Protein AF-A0A365T6Z2-F1 (afdb_monomer_lite)

Radius of gyration: 19.32 Å; chains: 1; bounding box: 61×33×52 Å

Sequence (171 aa):
MDRDASDTVPTTQAALLDQARTHAANIAAEHFPKFPVESIDWEVSEQAQRQAGVTEYNPDTESVTIRLTWDAYQEFGWQQYSKTVRHELVHAWQYWQFDEADHGETFARWTDPLGIDQHCERFTSPKWWLVCVDCGQRIGRYRRSKTVRNPENDQCSDCGGNLRVEASPGQ

Structure (mmCIF, N/CA/C/O backbone):
data_AF-A0A365T6Z2-F1
#
_entry.id   AF-A0A365T6Z2-F1
#
loop_
_atom_site.group_PDB
_atom_site.id
_atom_site.type_symbol
_atom_site.label_atom_id
_atom_site.label_alt_id
_atom_site.label_comp_id
_atom_site.label_asym_id
_atom_site.label_entity_id
_atom_site.label_seq_id
_atom_site.p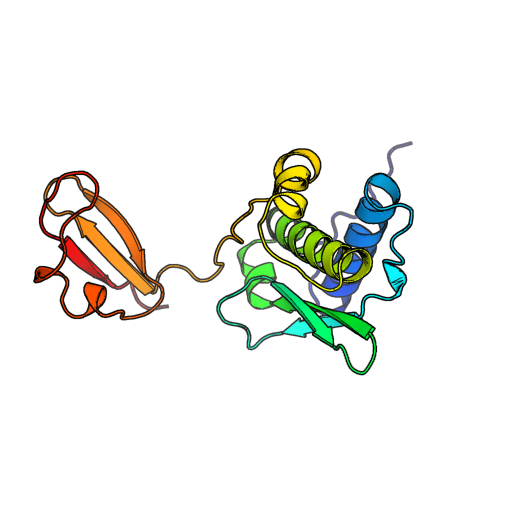dbx_PDB_ins_code
_atom_site.Cartn_x
_atom_site.Cartn_y
_atom_site.Cartn_z
_atom_site.occupancy
_atom_site.B_iso_or_equiv
_atom_site.auth_seq_id
_atom_site.auth_comp_id
_atom_site.auth_asym_id
_atom_site.auth_atom_id
_atom_site.pdbx_PDB_model_num
ATOM 1 N N . MET A 1 1 ? 33.502 -5.716 2.059 1.00 34.84 1 MET A N 1
ATOM 2 C CA . MET A 1 1 ? 33.405 -4.392 1.404 1.00 34.84 1 MET A CA 1
ATOM 3 C C . MET A 1 1 ? 31.940 -4.037 1.434 1.00 34.84 1 MET A C 1
ATOM 5 O O . MET A 1 1 ? 31.203 -4.317 0.496 1.00 34.84 1 MET A O 1
ATOM 9 N N . ASP A 1 2 ? 31.535 -3.575 2.605 1.00 34.50 2 ASP A N 1
ATOM 10 C CA . ASP A 1 2 ? 30.159 -3.342 3.003 1.00 34.50 2 ASP A CA 1
ATOM 11 C C . ASP A 1 2 ? 29.613 -2.122 2.269 1.00 34.50 2 ASP A C 1
ATOM 13 O O . ASP A 1 2 ? 30.189 -1.034 2.308 1.00 34.50 2 ASP A O 1
ATOM 17 N N . ARG A 1 3 ? 28.529 -2.338 1.525 1.00 38.91 3 ARG A N 1
ATOM 18 C CA . ARG A 1 3 ? 27.752 -1.269 0.906 1.00 38.91 3 ARG A CA 1
ATOM 19 C C . ARG A 1 3 ? 26.793 -0.728 1.957 1.00 38.91 3 ARG A C 1
ATOM 21 O O . ARG A 1 3 ? 25.655 -1.173 2.025 1.00 38.91 3 ARG A O 1
ATOM 28 N N . ASP A 1 4 ? 27.252 0.245 2.732 1.00 41.28 4 ASP A N 1
ATOM 29 C CA . ASP A 1 4 ? 26.359 1.169 3.432 1.00 41.28 4 ASP A CA 1
ATOM 30 C C . ASP A 1 4 ? 25.856 2.190 2.400 1.00 41.28 4 ASP A C 1
ATOM 32 O O . ASP A 1 4 ? 26.361 3.307 2.257 1.00 41.28 4 ASP A O 1
ATOM 36 N N . ALA A 1 5 ? 24.924 1.745 1.555 1.00 43.25 5 ALA A N 1
ATOM 37 C CA . ALA A 1 5 ? 24.203 2.623 0.648 1.00 43.25 5 ALA A CA 1
ATOM 38 C C . ALA A 1 5 ? 23.196 3.411 1.486 1.00 43.25 5 ALA A C 1
ATOM 40 O O . ALA A 1 5 ? 22.067 2.973 1.659 1.00 43.25 5 ALA A O 1
ATOM 41 N N . SER A 1 6 ? 23.678 4.519 2.053 1.00 42.56 6 SER A N 1
ATOM 42 C CA . SER A 1 6 ? 22.922 5.655 2.579 1.00 42.56 6 SER A CA 1
ATOM 43 C C . SER A 1 6 ? 21.463 5.350 2.929 1.00 42.56 6 SER A C 1
ATOM 45 O O . SER A 1 6 ? 20.571 5.432 2.083 1.00 42.56 6 SER A O 1
ATOM 47 N N . ASP A 1 7 ? 21.233 5.114 4.215 1.00 50.22 7 ASP A N 1
ATOM 48 C CA . ASP A 1 7 ? 19.934 5.147 4.888 1.00 50.22 7 ASP A CA 1
ATOM 49 C C . ASP A 1 7 ? 19.378 6.595 4.913 1.00 50.22 7 ASP A C 1
ATOM 51 O O . ASP A 1 7 ? 19.009 7.162 5.943 1.00 50.22 7 ASP A O 1
ATOM 55 N N . THR A 1 8 ? 19.417 7.280 3.767 1.00 61.28 8 THR A N 1
ATOM 56 C CA . THR A 1 8 ? 18.894 8.632 3.607 1.00 61.28 8 THR A CA 1
ATOM 57 C C . THR A 1 8 ? 17.387 8.536 3.550 1.00 61.28 8 THR A C 1
ATOM 59 O O . THR A 1 8 ? 16.808 8.307 2.491 1.00 61.28 8 THR A O 1
ATOM 62 N N . VAL A 1 9 ? 16.774 8.713 4.715 1.00 75.06 9 VAL A N 1
ATOM 63 C CA . VAL A 1 9 ? 15.339 8.936 4.883 1.00 75.06 9 VAL A CA 1
ATOM 64 C C . VAL A 1 9 ? 14.894 10.018 3.889 1.00 75.06 9 VAL A C 1
ATOM 66 O O . VAL A 1 9 ? 15.405 11.141 3.966 1.00 75.06 9 VAL A O 1
ATOM 69 N N . PRO A 1 10 ? 13.977 9.723 2.947 1.00 84.62 10 PRO A N 1
ATOM 70 C CA . PRO A 1 10 ? 13.445 10.728 2.041 1.00 84.62 10 PRO A CA 1
ATOM 71 C C . PRO A 1 10 ? 12.906 11.938 2.793 1.00 84.62 10 PRO A C 1
ATOM 73 O O . PRO A 1 10 ? 12.026 11.822 3.646 1.00 84.62 10 PRO A O 1
ATOM 76 N N . THR A 1 11 ? 13.417 13.114 2.449 1.00 85.94 11 THR A N 1
ATOM 77 C CA . THR A 1 11 ? 12.946 14.396 2.991 1.00 85.94 11 THR A CA 1
ATOM 78 C C . THR A 1 11 ? 12.078 15.164 1.996 1.00 85.94 11 THR A C 1
ATOM 80 O O . THR A 1 11 ? 11.516 16.200 2.342 1.00 85.94 11 THR A O 1
ATOM 83 N N . THR A 1 12 ? 11.936 14.655 0.768 1.00 91.75 12 THR A N 1
ATOM 84 C CA . THR A 1 12 ? 11.103 15.230 -0.293 1.00 91.75 12 THR A CA 1
ATOM 85 C C . THR A 1 12 ? 10.240 14.155 -0.948 1.00 91.75 12 THR A C 1
ATOM 87 O O . THR A 1 12 ? 10.585 12.972 -0.936 1.00 91.75 12 THR A O 1
ATOM 90 N N . GLN A 1 13 ? 9.135 14.568 -1.570 1.00 91.94 13 GLN A N 1
ATOM 91 C CA . GLN A 1 13 ? 8.248 13.662 -2.308 1.00 91.94 13 GLN A CA 1
ATOM 92 C C . GLN A 1 13 ? 8.964 12.983 -3.482 1.00 91.94 13 GLN A C 1
ATOM 94 O O . GLN A 1 13 ? 8.788 11.789 -3.701 1.00 91.94 13 GLN A O 1
ATOM 99 N N . ALA A 1 14 ? 9.817 13.720 -4.200 1.00 93.38 14 ALA A N 1
ATOM 100 C CA . ALA A 1 14 ? 10.619 13.163 -5.286 1.00 93.38 14 ALA A CA 1
ATOM 101 C C . ALA A 1 14 ? 11.568 12.066 -4.778 1.00 93.38 14 ALA A C 1
ATOM 103 O O . ALA A 1 14 ? 11.617 10.986 -5.356 1.00 93.38 14 ALA A O 1
ATOM 104 N N . ALA A 1 15 ? 12.241 12.296 -3.644 1.00 93.69 15 ALA A N 1
ATOM 105 C CA . ALA A 1 15 ? 13.093 11.281 -3.029 1.00 93.69 15 ALA A CA 1
ATOM 106 C C . ALA A 1 15 ? 12.293 10.050 -2.566 1.00 93.69 15 ALA A C 1
ATOM 108 O O . ALA A 1 15 ? 12.780 8.928 -2.683 1.00 93.69 15 ALA A O 1
ATOM 109 N N . LEU A 1 16 ? 11.059 10.238 -2.076 1.00 94.44 16 LEU A N 1
ATOM 110 C CA . LEU A 1 16 ? 10.175 9.124 -1.721 1.00 94.44 16 LEU A CA 1
ATOM 111 C C . LEU A 1 16 ? 9.791 8.306 -2.957 1.00 94.44 16 LEU A C 1
ATOM 113 O O . LEU A 1 16 ? 9.821 7.080 -2.895 1.00 94.44 16 LEU A O 1
ATOM 117 N N . LEU A 1 17 ? 9.463 8.963 -4.073 1.00 95.75 17 LEU A N 1
ATOM 118 C CA . LEU A 1 17 ? 9.167 8.274 -5.330 1.00 95.75 17 LEU A CA 1
ATOM 119 C C . LEU A 1 17 ? 10.373 7.498 -5.851 1.00 95.75 17 LEU A C 1
ATOM 121 O O . LEU A 1 17 ? 10.223 6.334 -6.209 1.00 95.75 17 LEU A O 1
ATOM 125 N N . ASP A 1 18 ? 11.560 8.101 -5.856 1.00 95.69 18 ASP A N 1
ATOM 126 C CA . ASP A 1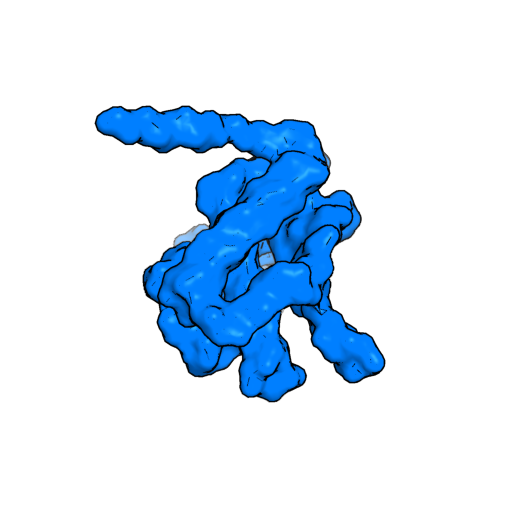 18 ? 12.781 7.431 -6.312 1.00 95.69 18 ASP A CA 1
ATOM 127 C C . ASP A 1 18 ? 13.102 6.203 -5.451 1.00 95.69 18 ASP A C 1
ATOM 129 O O . ASP A 1 18 ? 13.427 5.130 -5.975 1.00 95.69 18 ASP A O 1
ATOM 133 N N . GLN A 1 19 ? 12.947 6.321 -4.128 1.00 96.31 19 GLN A N 1
ATOM 134 C CA . GLN A 1 19 ? 13.151 5.196 -3.222 1.00 96.31 19 GLN A CA 1
ATOM 135 C C . GLN A 1 19 ? 12.078 4.114 -3.404 1.00 96.31 19 GLN A C 1
ATOM 137 O O . GLN A 1 19 ? 12.417 2.931 -3.451 1.00 96.31 19 GLN A O 1
ATOM 142 N N . ALA A 1 20 ? 10.805 4.490 -3.563 1.00 96.81 20 ALA A N 1
ATOM 143 C CA . ALA A 1 20 ? 9.705 3.560 -3.820 1.00 96.81 20 ALA A CA 1
ATOM 144 C C . ALA A 1 20 ? 9.885 2.801 -5.138 1.00 96.81 20 ALA A C 1
ATOM 146 O O . ALA A 1 20 ? 9.778 1.576 -5.144 1.00 96.81 20 ALA A O 1
ATOM 147 N N . ARG A 1 21 ? 10.255 3.498 -6.218 1.00 97.50 21 ARG A N 1
ATOM 148 C CA . ARG A 1 21 ? 10.570 2.902 -7.526 1.00 97.50 21 ARG A CA 1
ATOM 149 C C . ARG A 1 21 ? 11.724 1.914 -7.425 1.00 97.50 21 ARG A C 1
ATOM 151 O O . ARG A 1 21 ? 11.610 0.785 -7.891 1.00 97.50 21 ARG A O 1
ATOM 158 N N . THR A 1 22 ? 12.812 2.314 -6.768 1.00 97.56 22 THR A N 1
ATOM 159 C CA . THR A 1 22 ? 13.983 1.447 -6.564 1.00 97.56 22 THR A CA 1
ATOM 160 C C . THR A 1 22 ? 13.618 0.209 -5.746 1.00 97.56 22 THR A C 1
ATOM 162 O O . THR A 1 22 ? 13.996 -0.908 -6.093 1.00 97.56 22 THR A O 1
ATOM 165 N N . HIS A 1 23 ? 12.849 0.389 -4.670 1.00 97.38 23 HIS A N 1
ATOM 166 C CA . HIS A 1 23 ? 12.394 -0.709 -3.826 1.00 97.38 23 HIS A CA 1
ATOM 167 C C . HIS A 1 23 ? 11.492 -1.679 -4.595 1.00 97.38 23 HIS A C 1
ATOM 169 O O . HIS A 1 23 ? 11.735 -2.883 -4.572 1.00 97.38 23 HIS A O 1
ATOM 175 N N . ALA A 1 24 ? 10.504 -1.158 -5.323 1.00 97.75 24 ALA A N 1
ATOM 176 C CA . ALA A 1 24 ? 9.601 -1.951 -6.143 1.00 97.75 24 ALA A CA 1
ATOM 177 C C . ALA A 1 24 ? 10.345 -2.728 -7.235 1.00 97.75 24 ALA A C 1
ATOM 179 O O . ALA A 1 24 ? 10.093 -3.918 -7.405 1.00 97.75 24 ALA A O 1
ATOM 180 N N . ALA A 1 25 ? 11.305 -2.097 -7.918 1.00 97.81 25 ALA A N 1
ATOM 181 C CA . ALA A 1 25 ? 12.120 -2.752 -8.937 1.00 97.81 25 ALA A CA 1
ATOM 182 C C . ALA A 1 25 ? 12.941 -3.920 -8.367 1.00 97.81 25 ALA A C 1
ATOM 184 O O . ALA A 1 25 ? 12.987 -4.990 -8.973 1.00 97.81 25 ALA A O 1
ATOM 185 N N . ASN A 1 26 ? 13.531 -3.753 -7.179 1.00 97.69 26 ASN A N 1
ATOM 186 C CA . ASN A 1 26 ? 14.275 -4.824 -6.510 1.00 97.69 26 ASN A CA 1
ATOM 187 C C . ASN A 1 26 ? 13.366 -6.009 -6.142 1.00 97.69 26 ASN A C 1
ATOM 189 O O . ASN A 1 26 ? 13.715 -7.154 -6.415 1.00 97.69 26 ASN A O 1
ATOM 193 N N . ILE A 1 27 ? 12.185 -5.737 -5.576 1.00 98.00 27 ILE A N 1
ATOM 194 C CA . ILE A 1 27 ? 11.204 -6.777 -5.227 1.00 98.00 27 ILE A CA 1
ATOM 195 C C . ILE A 1 27 ? 10.677 -7.478 -6.487 1.00 98.00 27 ILE A C 1
ATOM 197 O O . ILE A 1 27 ? 10.564 -8.703 -6.515 1.00 98.00 27 ILE A O 1
ATOM 201 N N . ALA A 1 28 ? 10.385 -6.725 -7.549 1.00 97.50 28 ALA A N 1
ATOM 202 C CA . ALA A 1 28 ? 9.907 -7.280 -8.810 1.00 97.50 28 ALA A CA 1
ATOM 203 C C . ALA A 1 28 ? 10.954 -8.164 -9.494 1.00 97.50 28 ALA A C 1
ATOM 205 O O . ALA A 1 28 ? 10.605 -9.232 -9.991 1.00 97.50 28 ALA A O 1
ATOM 206 N N . ALA A 1 29 ? 12.232 -7.785 -9.460 1.00 97.06 29 ALA A N 1
ATOM 207 C CA . ALA A 1 29 ? 13.304 -8.612 -10.005 1.00 97.06 29 ALA A CA 1
ATOM 208 C C . ALA A 1 29 ? 13.385 -9.997 -9.331 1.00 97.06 29 ALA A C 1
ATOM 210 O O . ALA A 1 29 ? 13.689 -10.984 -10.000 1.00 97.06 29 ALA A O 1
ATOM 211 N N . GLU A 1 30 ? 13.092 -10.078 -8.030 1.00 97.19 30 GLU A N 1
ATOM 212 C CA . GLU A 1 30 ? 13.126 -11.329 -7.264 1.00 97.19 30 GLU A CA 1
ATOM 213 C C . GLU A 1 30 ? 11.834 -12.152 -7.403 1.00 97.19 30 GLU A C 1
ATOM 215 O O . GLU A 1 30 ? 11.884 -13.363 -7.627 1.00 97.19 30 GLU A O 1
ATOM 220 N N . HIS A 1 31 ? 10.670 -11.506 -7.301 1.00 96.69 31 HIS A N 1
ATOM 221 C CA . HIS A 1 31 ? 9.383 -12.195 -7.149 1.00 96.69 31 HIS A CA 1
ATOM 222 C C . HIS A 1 31 ? 8.479 -12.133 -8.388 1.00 96.69 31 HIS A C 1
ATOM 224 O O . HIS A 1 31 ? 7.625 -13.003 -8.576 1.00 96.69 31 HIS A O 1
ATOM 230 N N . PHE A 1 32 ? 8.681 -11.146 -9.264 1.00 96.00 32 PHE A N 1
ATOM 231 C CA . PHE A 1 32 ? 7.849 -10.869 -10.439 1.00 96.00 32 PHE A CA 1
ATOM 232 C C . PHE A 1 32 ? 8.688 -10.682 -11.721 1.00 96.00 32 PHE A C 1
ATOM 234 O O . PHE A 1 32 ? 8.506 -9.699 -12.432 1.00 96.00 32 PHE A O 1
ATOM 241 N N . PRO A 1 33 ? 9.583 -11.614 -12.100 1.00 93.38 33 PRO A N 1
ATOM 242 C CA . PRO A 1 33 ? 10.625 -11.361 -13.107 1.00 93.38 33 PRO A CA 1
ATOM 243 C C . PRO A 1 33 ? 10.120 -11.092 -14.536 1.00 93.38 33 PRO A C 1
ATOM 245 O O . PRO A 1 33 ? 10.903 -10.712 -15.402 1.00 93.38 33 PRO A O 1
ATOM 248 N N . LYS A 1 34 ? 8.834 -11.336 -14.816 1.00 95.62 34 LYS A N 1
ATOM 249 C CA . LYS A 1 34 ? 8.203 -11.037 -16.113 1.00 95.62 34 LYS A CA 1
ATOM 250 C C . LYS A 1 34 ? 7.372 -9.753 -16.103 1.00 95.62 34 LYS A C 1
ATOM 252 O O . LYS A 1 34 ? 6.917 -9.341 -17.163 1.00 95.62 34 LYS A O 1
ATOM 257 N N . PHE A 1 35 ? 7.126 -9.186 -14.926 1.00 95.62 35 PHE A N 1
ATOM 258 C CA . PHE A 1 35 ? 6.292 -8.009 -14.756 1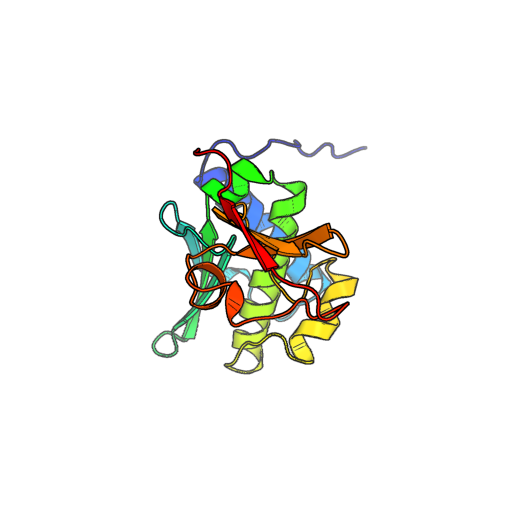.00 95.62 35 PHE A CA 1
ATOM 259 C C . PHE A 1 35 ? 7.100 -6.755 -15.125 1.00 95.62 35 PHE A C 1
ATOM 261 O O . PHE A 1 35 ? 8.141 -6.533 -14.500 1.00 95.62 35 PHE A O 1
ATOM 268 N N . PRO A 1 36 ? 6.666 -5.949 -16.115 1.00 95.25 36 PRO A N 1
ATOM 269 C CA . PRO A 1 36 ? 7.361 -4.722 -16.511 1.00 95.25 36 PRO A CA 1
ATOM 270 C C . PRO A 1 36 ? 7.151 -3.615 -15.468 1.00 95.25 36 PRO A C 1
ATOM 272 O O . PRO A 1 36 ? 6.378 -2.684 -15.659 1.00 95.25 36 PRO A O 1
ATOM 275 N N . VAL A 1 37 ? 7.825 -3.719 -14.325 1.00 96.00 37 VAL A N 1
ATOM 276 C CA . VAL A 1 37 ? 7.689 -2.782 -13.194 1.00 96.00 37 VAL A CA 1
ATOM 277 C C . VAL A 1 37 ? 7.992 -1.324 -13.576 1.00 96.00 37 VAL A C 1
ATOM 279 O O . VAL A 1 37 ? 7.475 -0.395 -12.958 1.00 96.00 37 VAL A O 1
ATOM 282 N N . GLU A 1 38 ? 8.801 -1.104 -14.611 1.00 94.25 38 GLU A N 1
ATOM 283 C CA . GLU A 1 38 ? 9.122 0.211 -15.163 1.00 94.25 38 GLU A CA 1
ATOM 284 C C . GLU A 1 38 ? 7.953 0.893 -15.886 1.00 94.25 38 GLU A C 1
ATOM 286 O O . GLU A 1 38 ? 8.011 2.103 -16.097 1.00 94.25 38 GLU A O 1
ATOM 291 N N . SER A 1 39 ? 6.903 0.148 -16.257 1.00 93.69 39 SER A N 1
ATOM 292 C CA . SER A 1 39 ? 5.695 0.712 -16.870 1.00 93.69 39 SER A CA 1
ATOM 293 C C . SER A 1 39 ? 4.699 1.251 -15.843 1.00 93.69 39 SER A C 1
ATOM 295 O O . SER A 1 39 ? 3.652 1.762 -16.230 1.00 93.69 39 SER A O 1
ATOM 297 N N . ILE A 1 40 ? 4.984 1.097 -14.546 1.00 96.94 40 ILE A N 1
ATOM 298 C CA . ILE A 1 40 ? 4.156 1.652 -13.477 1.00 96.94 40 ILE A CA 1
ATOM 299 C C . ILE A 1 40 ? 4.403 3.158 -13.403 1.00 96.94 40 ILE A C 1
ATOM 301 O O . ILE A 1 40 ? 5.534 3.606 -13.187 1.00 96.94 40 ILE A O 1
ATOM 305 N N . ASP A 1 41 ? 3.332 3.936 -13.494 1.00 97.19 41 ASP A N 1
ATOM 306 C CA . ASP A 1 41 ? 3.355 5.354 -13.166 1.00 97.19 41 ASP A CA 1
ATOM 307 C C . ASP A 1 41 ? 3.331 5.545 -11.647 1.00 97.19 41 ASP A C 1
ATOM 309 O O . ASP A 1 41 ? 2.667 4.812 -10.916 1.00 97.19 41 ASP A O 1
ATOM 313 N N . TRP A 1 42 ? 4.048 6.551 -11.149 1.00 97.12 42 TRP A N 1
ATOM 314 C CA . TRP A 1 42 ? 4.112 6.820 -9.713 1.00 97.12 42 TRP A CA 1
ATOM 315 C C . TRP A 1 42 ? 3.759 8.260 -9.398 1.00 97.12 42 TRP A C 1
ATOM 317 O O . TRP A 1 42 ? 4.343 9.180 -9.973 1.00 97.12 42 TRP A O 1
ATOM 327 N N . GLU A 1 43 ? 2.893 8.436 -8.408 1.00 95.44 43 GLU A N 1
ATOM 328 C CA . GLU A 1 43 ? 2.445 9.738 -7.925 1.00 95.44 43 GLU A CA 1
ATOM 329 C C . GLU A 1 43 ? 2.518 9.820 -6.400 1.00 95.44 43 GLU A C 1
ATOM 331 O O . GLU A 1 43 ? 2.444 8.811 -5.696 1.00 95.44 43 GLU A O 1
ATOM 336 N N . VAL A 1 44 ? 2.607 11.044 -5.877 1.00 92.88 44 VAL A N 1
ATOM 337 C CA . VAL A 1 44 ? 2.427 11.320 -4.449 1.00 92.88 44 VAL A CA 1
ATOM 338 C C . VAL A 1 44 ? 1.168 12.155 -4.250 1.00 92.88 44 VAL A C 1
ATOM 340 O O . VAL A 1 44 ? 0.942 13.133 -4.957 1.00 92.88 44 VAL A O 1
ATOM 343 N N . SER A 1 45 ? 0.342 11.771 -3.278 1.00 86.19 45 SER A N 1
ATOM 344 C CA . SER A 1 45 ? -0.824 12.523 -2.827 1.00 86.19 45 SER A CA 1
ATOM 345 C C . SER A 1 45 ? -0.580 13.141 -1.459 1.00 86.19 45 SER A C 1
ATOM 347 O O . SER A 1 45 ? -0.137 12.465 -0.533 1.00 86.19 45 SER A O 1
ATOM 349 N N . GLU A 1 46 ? -0.977 14.400 -1.306 1.00 74.50 46 GLU A N 1
ATOM 350 C CA . GLU A 1 46 ? -1.098 15.070 -0.001 1.00 74.50 46 GLU A CA 1
ATOM 351 C C . GLU A 1 46 ? -2.550 15.077 0.510 1.00 74.50 46 GLU A C 1
ATOM 353 O O . GLU A 1 46 ? -2.827 15.410 1.655 1.00 74.50 46 GLU A O 1
ATOM 358 N N . GLN A 1 47 ? -3.518 14.726 -0.343 1.00 65.00 47 GLN A N 1
ATOM 359 C CA . GLN A 1 47 ? -4.948 14.850 -0.029 1.00 65.00 47 GLN A CA 1
ATOM 360 C C . GLN A 1 47 ? -5.592 13.523 0.378 1.00 65.00 47 GLN A C 1
ATOM 362 O O . GLN A 1 47 ? -6.696 13.499 0.936 1.00 65.00 47 GLN A O 1
ATOM 367 N N . ALA A 1 48 ? -4.924 12.404 0.102 1.00 65.44 48 ALA A N 1
ATOM 368 C CA . ALA A 1 48 ? -5.394 11.089 0.491 1.00 65.44 48 ALA A CA 1
ATOM 369 C C . ALA A 1 48 ? -5.347 10.951 2.019 1.00 65.44 48 ALA A C 1
ATOM 371 O O . ALA A 1 48 ? -4.292 10.851 2.620 1.00 65.44 48 ALA A O 1
ATOM 372 N N . GLN A 1 49 ? -6.512 10.932 2.670 1.00 60.12 49 GLN A N 1
ATOM 373 C CA . GLN A 1 49 ? -6.603 10.917 4.140 1.00 60.12 49 GLN A CA 1
ATOM 374 C C . GLN A 1 49 ? -6.827 9.520 4.746 1.00 60.12 49 GLN A C 1
ATOM 376 O O . GLN A 1 49 ? -7.066 9.397 5.947 1.00 60.12 49 GLN A O 1
ATOM 381 N N . ARG A 1 50 ? -6.891 8.459 3.928 1.00 64.44 50 ARG A N 1
ATOM 382 C CA . ARG A 1 50 ? -7.384 7.140 4.386 1.00 64.44 50 ARG A CA 1
ATOM 383 C C . ARG A 1 50 ? -6.517 5.946 4.020 1.00 64.44 50 ARG A C 1
ATOM 385 O O . ARG A 1 50 ? -6.568 4.959 4.748 1.00 64.44 50 ARG A O 1
ATOM 392 N N . GLN A 1 51 ? -5.795 6.017 2.910 1.00 76.62 51 GLN A N 1
ATOM 393 C CA . GLN A 1 51 ? -4.976 4.926 2.391 1.00 76.62 51 GLN A CA 1
ATOM 394 C C . GLN A 1 51 ? -3.528 5.396 2.319 1.00 76.62 51 GLN A C 1
ATOM 396 O O . GLN A 1 51 ? -3.276 6.519 1.885 1.00 76.62 51 GLN A O 1
ATOM 401 N N . ALA A 1 52 ? -2.597 4.568 2.792 1.00 85.06 52 ALA A N 1
ATOM 402 C CA . ALA A 1 52 ? -1.173 4.882 2.718 1.00 85.06 52 ALA A CA 1
ATOM 403 C C . ALA A 1 52 ? -0.671 4.823 1.266 1.00 85.06 52 ALA A C 1
ATOM 405 O O . ALA A 1 52 ? 0.215 5.578 0.892 1.00 85.06 52 ALA A O 1
ATOM 406 N N . GLY A 1 53 ? -1.284 3.981 0.439 1.00 88.31 53 GLY A N 1
ATOM 407 C CA . GLY A 1 53 ? -1.089 3.937 -1.000 1.00 88.31 53 GLY A CA 1
ATOM 408 C C . GLY A 1 53 ? -2.337 3.392 -1.685 1.00 88.31 53 GLY A C 1
ATOM 409 O O . GLY A 1 53 ? -3.252 2.901 -1.020 1.00 88.31 53 GLY A O 1
ATOM 410 N N . VAL A 1 54 ? -2.401 3.553 -3.000 1.00 91.25 54 VAL A N 1
ATOM 411 C CA . VAL A 1 54 ? -3.424 2.932 -3.838 1.00 91.25 54 VAL A CA 1
ATOM 412 C C . VAL A 1 54 ? -2.861 2.657 -5.223 1.00 91.25 54 VAL A C 1
ATOM 414 O O . VAL A 1 54 ? -2.122 3.473 -5.775 1.00 91.25 54 VAL A O 1
ATOM 417 N N . THR A 1 55 ? -3.252 1.520 -5.780 1.00 92.94 55 THR A N 1
ATOM 418 C CA . THR A 1 55 ? -2.989 1.142 -7.164 1.00 92.94 55 THR A CA 1
ATOM 419 C C . THR A 1 55 ? -4.242 1.357 -7.996 1.00 92.94 55 THR A C 1
ATOM 421 O O . THR A 1 55 ? -5.300 0.794 -7.709 1.00 92.94 55 THR A O 1
ATOM 424 N N . GLU A 1 56 ? -4.121 2.168 -9.037 1.00 92.88 56 GLU A N 1
ATOM 425 C CA . GLU A 1 56 ? -5.184 2.458 -9.993 1.00 92.88 56 GLU A CA 1
ATOM 426 C C . GLU A 1 56 ? -4.822 1.865 -11.351 1.00 92.88 56 GLU A C 1
ATOM 428 O O . GLU A 1 56 ? -3.691 2.003 -11.812 1.00 92.88 56 GLU A O 1
ATOM 433 N N . TYR A 1 57 ? -5.790 1.215 -11.992 1.00 93.25 57 TYR A N 1
ATOM 434 C CA . TYR A 1 57 ? -5.664 0.709 -13.352 1.00 93.25 57 TYR A CA 1
ATOM 435 C C . TYR A 1 57 ? -6.599 1.491 -14.269 1.00 93.25 57 TYR A C 1
ATOM 437 O O . TYR A 1 57 ? -7.784 1.657 -13.963 1.00 93.25 57 TYR A O 1
ATOM 445 N N . ASN A 1 58 ? -6.063 1.977 -15.386 1.00 91.69 58 ASN A N 1
ATOM 446 C CA . ASN A 1 58 ? -6.843 2.602 -16.441 1.00 91.69 58 ASN A CA 1
ATOM 447 C C . ASN A 1 58 ? -7.009 1.612 -17.607 1.00 91.69 58 ASN A C 1
ATOM 449 O O . ASN A 1 58 ? -6.038 1.381 -18.327 1.00 91.69 58 ASN A O 1
ATOM 453 N N . PRO A 1 59 ? -8.215 1.060 -17.835 1.00 86.75 59 PRO A N 1
ATOM 454 C CA . PRO A 1 59 ? -8.447 0.099 -18.911 1.00 86.75 59 PRO A CA 1
ATOM 455 C C . PRO A 1 59 ? -8.346 0.716 -20.313 1.00 86.75 59 PRO A C 1
ATOM 457 O O . PRO A 1 59 ? -8.085 -0.005 -21.268 1.00 86.75 59 PRO A O 1
ATOM 460 N N . ASP A 1 60 ? -8.523 2.035 -20.462 1.00 89.81 60 ASP A N 1
ATOM 461 C CA . ASP A 1 60 ? -8.452 2.694 -21.775 1.00 89.81 60 ASP A CA 1
ATOM 462 C C . ASP A 1 60 ? -7.007 2.820 -22.282 1.00 89.81 60 ASP A C 1
ATOM 464 O O . ASP A 1 60 ? -6.762 2.863 -23.489 1.00 89.81 60 ASP A O 1
ATOM 468 N N . THR A 1 61 ? -6.046 2.914 -21.360 1.00 88.88 61 THR A N 1
ATOM 469 C CA . THR A 1 61 ? -4.612 3.065 -21.654 1.00 88.88 61 THR A CA 1
ATOM 470 C C . THR A 1 61 ? -3.780 1.867 -21.212 1.00 88.88 61 THR A C 1
ATOM 472 O O . THR A 1 61 ? -2.566 1.888 -21.397 1.00 88.88 61 THR A O 1
ATOM 475 N N . GLU A 1 62 ? -4.415 0.860 -20.606 1.00 87.19 62 GLU A N 1
ATOM 476 C CA . GLU A 1 62 ? -3.785 -0.298 -19.957 1.00 87.19 62 GLU A CA 1
ATOM 477 C C . GLU A 1 62 ? -2.657 0.095 -18.980 1.00 87.19 62 GLU A C 1
ATOM 479 O O . GLU A 1 62 ? -1.704 -0.651 -18.757 1.00 87.19 62 GLU A O 1
ATOM 484 N N . SER A 1 63 ? -2.746 1.292 -18.390 1.00 92.19 63 SER A N 1
ATOM 485 C CA . SER A 1 63 ? -1.706 1.845 -17.520 1.00 92.19 63 SER A CA 1
ATOM 486 C C . SER A 1 63 ? -2.034 1.613 -16.051 1.00 92.19 63 SER A C 1
ATOM 488 O O . SER A 1 63 ? -3.185 1.749 -15.628 1.00 92.19 63 SER A O 1
ATOM 490 N N . VAL A 1 64 ? -1.004 1.324 -15.258 1.00 96.25 64 VAL A N 1
ATOM 491 C CA . VAL A 1 64 ? -1.108 1.186 -13.803 1.00 96.25 64 VAL A CA 1
ATOM 492 C C . VAL A 1 64 ? -0.389 2.346 -13.133 1.00 96.25 64 VAL A C 1
ATOM 494 O O . VAL A 1 64 ? 0.777 2.606 -13.423 1.00 96.25 64 VAL A O 1
ATOM 497 N N . THR A 1 65 ? -1.059 3.005 -12.193 1.00 96.69 65 THR A N 1
ATOM 498 C CA . THR A 1 65 ? -0.483 4.075 -11.378 1.00 96.69 65 THR A CA 1
ATOM 499 C C . THR A 1 65 ? -0.503 3.684 -9.907 1.00 96.69 65 THR A C 1
ATOM 501 O O . THR A 1 65 ? -1.563 3.395 -9.352 1.00 96.69 65 THR A O 1
ATOM 504 N N . ILE A 1 66 ? 0.657 3.715 -9.250 1.00 96.19 66 ILE A N 1
ATOM 505 C CA . ILE A 1 66 ? 0.753 3.623 -7.791 1.00 96.19 66 ILE A CA 1
ATOM 506 C C . ILE A 1 66 ? 0.840 5.039 -7.226 1.00 96.19 66 ILE A C 1
ATOM 508 O O . ILE A 1 66 ? 1.807 5.772 -7.453 1.00 96.19 66 ILE A O 1
ATOM 512 N N . ARG A 1 67 ? -0.168 5.419 -6.442 1.00 94.94 67 ARG A N 1
ATOM 513 C CA . ARG A 1 67 ? -0.203 6.691 -5.723 1.00 94.94 67 ARG A CA 1
ATOM 514 C C . ARG A 1 67 ? 0.122 6.470 -4.254 1.00 94.94 67 ARG A C 1
ATOM 516 O O . ARG A 1 67 ? -0.544 5.697 -3.573 1.00 94.94 67 ARG A O 1
ATOM 523 N N . LEU A 1 68 ? 1.131 7.177 -3.761 1.00 93.50 68 LEU A N 1
ATOM 524 C CA . LEU A 1 68 ? 1.626 7.104 -2.387 1.00 93.50 68 LEU A CA 1
ATOM 525 C C . LEU A 1 68 ? 1.187 8.338 -1.596 1.00 93.50 68 LEU A C 1
ATOM 527 O O . LEU A 1 68 ? 1.263 9.453 -2.097 1.00 93.50 68 LEU A O 1
ATOM 531 N N . THR A 1 69 ? 0.760 8.180 -0.350 1.00 91.12 69 THR A N 1
ATOM 532 C CA . THR A 1 69 ? 0.360 9.304 0.506 1.00 91.12 69 THR A CA 1
ATOM 533 C C . THR A 1 69 ? 1.547 9.867 1.291 1.00 91.12 69 THR A C 1
ATOM 535 O O . THR A 1 69 ? 2.102 9.195 2.159 1.00 91.12 69 THR A O 1
ATOM 538 N N . TRP A 1 70 ? 1.910 11.127 1.044 1.00 89.62 70 TRP A N 1
ATOM 539 C CA . TRP A 1 70 ? 3.052 11.775 1.704 1.00 89.62 70 TRP A CA 1
ATOM 540 C C . TRP A 1 70 ? 2.926 11.786 3.232 1.00 89.62 70 TRP A C 1
ATOM 542 O O . TRP A 1 70 ? 3.826 11.316 3.925 1.00 89.62 70 TRP A O 1
ATOM 552 N N . ASP A 1 71 ? 1.783 12.232 3.754 1.00 85.19 71 ASP A N 1
ATOM 553 C CA . ASP A 1 71 ? 1.533 12.310 5.199 1.00 85.19 71 ASP A CA 1
ATOM 554 C C . ASP A 1 71 ? 1.636 10.937 5.882 1.00 85.19 71 ASP A C 1
ATOM 556 O O . ASP A 1 71 ? 2.119 10.823 7.006 1.00 85.19 71 ASP A O 1
ATOM 560 N N . ALA A 1 72 ? 1.228 9.870 5.186 1.00 83.88 72 ALA A N 1
ATOM 561 C CA . ALA A 1 72 ? 1.332 8.504 5.691 1.00 83.88 72 ALA A CA 1
ATOM 562 C C . ALA A 1 72 ? 2.794 8.047 5.790 1.00 83.88 72 ALA A C 1
ATOM 564 O O . ALA A 1 72 ? 3.169 7.382 6.754 1.00 83.88 72 ALA A O 1
ATOM 565 N N . TYR A 1 73 ? 3.631 8.429 4.824 1.00 85.94 73 TYR A N 1
ATOM 566 C CA . TYR A 1 73 ? 5.072 8.212 4.910 1.00 85.94 73 TYR A CA 1
ATOM 567 C C . TYR A 1 73 ? 5.695 9.010 6.063 1.00 85.94 73 TYR A C 1
ATOM 569 O O . TYR A 1 73 ? 6.507 8.458 6.804 1.00 85.94 73 TYR A O 1
ATOM 577 N N . GLN A 1 74 ? 5.307 10.276 6.246 1.00 84.19 74 GLN A N 1
ATOM 578 C CA . GLN A 1 74 ? 5.841 11.110 7.328 1.00 84.19 74 GLN A CA 1
ATOM 579 C C . GLN A 1 74 ? 5.517 10.553 8.720 1.00 84.19 74 GLN A C 1
ATOM 581 O O . GLN A 1 74 ? 6.366 10.617 9.604 1.00 84.19 74 GLN A O 1
ATOM 586 N N . GLU A 1 75 ? 4.326 9.980 8.901 1.00 81.75 75 GLU A N 1
ATOM 587 C CA . GLU A 1 75 ? 3.906 9.360 10.164 1.00 81.75 75 GLU A CA 1
ATOM 588 C C . GLU A 1 75 ? 4.644 8.040 10.443 1.00 81.75 75 GLU A C 1
ATOM 590 O O . GLU A 1 75 ? 5.063 7.768 11.566 1.00 81.75 75 GLU A O 1
ATOM 595 N N . PHE A 1 76 ? 4.801 7.196 9.422 1.00 79.50 76 PHE A N 1
ATOM 596 C CA . PHE A 1 76 ? 5.270 5.819 9.591 1.00 79.50 76 PHE A CA 1
ATOM 597 C C . PHE A 1 76 ? 6.771 5.619 9.392 1.00 79.50 76 PHE A C 1
ATOM 599 O O . PHE A 1 76 ? 7.337 4.630 9.866 1.00 79.50 76 PHE A O 1
ATOM 606 N N . GLY A 1 77 ? 7.413 6.525 8.658 1.00 83.88 77 GLY A N 1
ATOM 607 C CA . GLY A 1 77 ? 8.776 6.355 8.182 1.00 83.88 77 GLY A CA 1
ATOM 608 C C . GLY A 1 77 ? 8.926 5.212 7.172 1.00 83.88 77 GLY A C 1
ATOM 609 O O . GLY A 1 77 ? 8.035 4.390 6.942 1.00 83.88 77 GLY A O 1
ATOM 610 N N . TRP A 1 78 ? 10.104 5.141 6.552 1.00 87.50 78 TRP A N 1
ATOM 611 C CA . TRP A 1 78 ? 10.358 4.233 5.431 1.00 87.50 78 TRP A CA 1
ATOM 612 C C . TRP A 1 78 ? 10.165 2.746 5.767 1.00 87.50 78 TRP A C 1
ATOM 614 O O . TRP A 1 78 ? 9.607 2.003 4.961 1.00 87.50 78 TRP A O 1
ATOM 624 N N . GLN A 1 79 ? 10.590 2.295 6.952 1.00 83.50 79 GLN A N 1
ATOM 625 C CA . GLN A 1 79 ? 10.553 0.874 7.316 1.00 83.50 79 GLN A CA 1
ATOM 626 C C . GLN A 1 79 ? 9.135 0.294 7.215 1.00 83.50 79 GLN A C 1
ATOM 628 O O . GLN A 1 79 ? 8.931 -0.720 6.546 1.00 83.50 79 GLN A O 1
ATOM 633 N N . GLN A 1 80 ? 8.155 0.954 7.835 1.00 83.12 80 GLN A N 1
ATOM 634 C CA . GLN A 1 80 ? 6.758 0.533 7.773 1.00 83.12 80 GLN A CA 1
ATOM 635 C C . GLN A 1 80 ? 6.150 0.871 6.405 1.00 83.12 80 GLN A C 1
ATOM 637 O O . GLN A 1 80 ? 5.452 0.044 5.822 1.00 83.12 80 GLN A O 1
ATOM 642 N N . TYR A 1 81 ? 6.478 2.033 5.835 1.00 88.88 81 TYR A N 1
ATOM 643 C CA . TYR A 1 81 ? 5.913 2.478 4.562 1.00 88.88 81 TYR A CA 1
ATOM 644 C C . TYR A 1 81 ? 6.327 1.617 3.355 1.00 88.88 81 TYR A C 1
ATOM 646 O O . TYR A 1 81 ? 5.554 1.437 2.415 1.00 88.88 81 TYR A O 1
ATOM 654 N N . SER A 1 82 ? 7.503 0.987 3.401 1.00 92.38 82 SER A N 1
ATOM 655 C CA . SER A 1 82 ? 7.946 0.018 2.388 1.00 92.38 82 SER A CA 1
ATOM 656 C C . SER A 1 82 ? 7.009 -1.194 2.262 1.00 92.38 82 SER A C 1
ATOM 658 O O . SER A 1 82 ? 6.952 -1.830 1.210 1.00 92.38 82 SER A O 1
ATOM 660 N N . LYS A 1 83 ? 6.250 -1.535 3.315 1.00 92.25 83 LYS A N 1
ATOM 661 C CA . LYS A 1 83 ? 5.215 -2.582 3.254 1.00 92.25 83 LYS A CA 1
ATOM 662 C C . LYS A 1 83 ? 4.050 -2.147 2.372 1.00 92.25 83 LYS A C 1
ATOM 664 O O . LYS A 1 83 ? 3.576 -2.946 1.576 1.00 92.25 83 LYS A O 1
ATOM 669 N N . THR A 1 84 ? 3.649 -0.878 2.451 1.00 92.12 84 THR A N 1
ATOM 670 C CA . THR A 1 84 ? 2.652 -0.288 1.548 1.00 92.12 84 THR A CA 1
ATOM 671 C C . THR A 1 84 ? 3.125 -0.364 0.102 1.00 92.12 84 THR A C 1
ATOM 673 O O . THR A 1 84 ? 2.380 -0.819 -0.754 1.00 92.12 84 THR A O 1
ATOM 676 N N . VAL A 1 85 ? 4.385 -0.009 -0.176 1.00 95.38 85 VAL A N 1
ATOM 677 C CA . VAL A 1 85 ? 4.941 -0.101 -1.540 1.00 95.38 85 VAL A CA 1
ATOM 678 C C . VAL A 1 85 ? 4.867 -1.535 -2.076 1.00 95.38 85 VAL A C 1
ATOM 680 O O . VAL A 1 85 ? 4.445 -1.742 -3.210 1.00 95.38 85 VAL A O 1
ATOM 683 N N . ARG A 1 86 ? 5.219 -2.535 -1.258 1.00 96.56 86 ARG A N 1
ATOM 684 C CA . ARG A 1 86 ? 5.094 -3.958 -1.620 1.00 96.56 86 ARG A CA 1
ATOM 685 C C . ARG A 1 86 ? 3.639 -4.393 -1.818 1.00 96.56 86 ARG A C 1
ATOM 687 O O . ARG A 1 86 ? 3.371 -5.159 -2.734 1.00 96.56 86 ARG A O 1
ATOM 694 N N . HIS A 1 87 ? 2.715 -3.899 -0.997 1.00 95.38 87 HIS A N 1
ATOM 695 C CA . HIS A 1 87 ? 1.280 -4.173 -1.115 1.00 95.38 87 HIS A CA 1
ATOM 696 C C . HIS A 1 87 ? 0.726 -3.663 -2.450 1.00 95.38 87 HIS A C 1
ATOM 698 O O . HIS A 1 87 ? 0.139 -4.429 -3.210 1.00 95.38 87 HIS A O 1
ATOM 704 N N . GLU A 1 88 ? 0.987 -2.396 -2.775 1.00 96.00 88 GLU A N 1
ATOM 705 C CA . GLU A 1 88 ? 0.561 -1.803 -4.046 1.00 96.00 88 GLU A CA 1
ATOM 706 C C . GLU A 1 88 ? 1.237 -2.477 -5.250 1.00 96.00 88 GLU A C 1
ATOM 708 O O . GLU A 1 88 ? 0.608 -2.708 -6.280 1.00 96.00 88 GLU A O 1
ATOM 713 N N . LEU A 1 89 ? 2.495 -2.904 -5.109 1.00 97.56 89 LEU A N 1
ATOM 714 C CA . LEU A 1 89 ? 3.183 -3.656 -6.158 1.00 97.56 89 LEU A CA 1
ATOM 715 C C . LEU A 1 89 ? 2.481 -4.982 -6.497 1.00 97.56 89 LEU A C 1
ATOM 717 O O . LEU A 1 89 ? 2.419 -5.350 -7.669 1.00 97.56 89 LEU A O 1
ATOM 721 N N . VAL A 1 90 ? 1.935 -5.692 -5.502 1.00 97.19 90 VAL A N 1
ATOM 722 C CA . VAL A 1 90 ? 1.166 -6.925 -5.745 1.00 97.19 90 VAL A CA 1
ATOM 723 C C . VAL A 1 90 ? -0.096 -6.624 -6.548 1.00 97.19 90 VAL A C 1
ATOM 725 O O . VAL A 1 90 ? -0.392 -7.363 -7.482 1.00 97.19 90 VAL A O 1
ATOM 728 N N . HIS A 1 91 ? -0.802 -5.531 -6.247 1.00 96.44 91 HIS 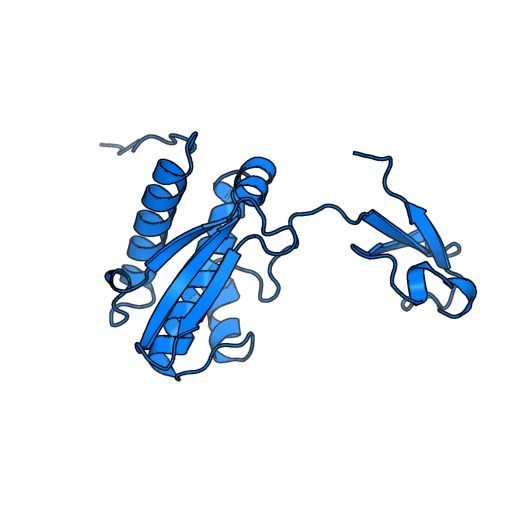A N 1
ATOM 729 C CA . HIS A 1 91 ? -1.963 -5.115 -7.037 1.00 96.44 91 HIS A CA 1
ATOM 730 C C . HIS A 1 91 ? -1.587 -4.750 -8.471 1.00 96.44 91 HIS A C 1
ATOM 732 O O . HIS A 1 91 ? -2.265 -5.167 -9.407 1.00 96.44 91 HIS A O 1
ATOM 738 N N . ALA A 1 92 ? -0.481 -4.031 -8.661 1.00 97.31 92 ALA A N 1
ATOM 739 C CA . ALA A 1 92 ? 0.006 -3.693 -9.994 1.00 97.31 92 ALA A CA 1
ATOM 740 C C . ALA A 1 92 ? 0.343 -4.954 -10.808 1.00 97.31 92 ALA A C 1
ATOM 742 O O . ALA A 1 92 ? -0.032 -5.06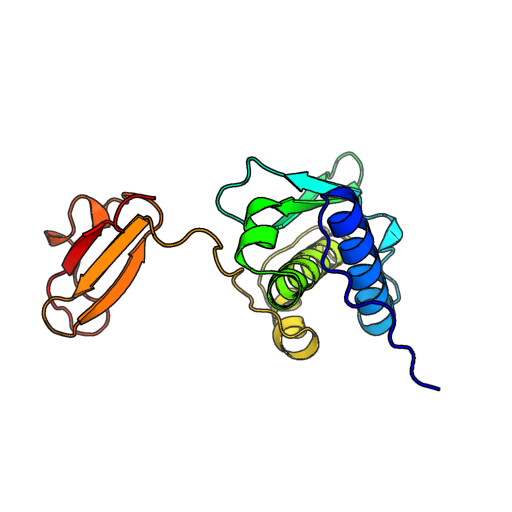9 -11.975 1.00 97.31 92 ALA A O 1
ATOM 743 N N . TRP A 1 93 ? 0.981 -5.935 -10.165 1.00 97.31 93 TRP A N 1
ATOM 744 C CA . TRP A 1 93 ? 1.248 -7.241 -10.759 1.00 97.31 93 TRP A CA 1
ATOM 745 C C . TRP A 1 93 ? -0.041 -8.024 -11.068 1.00 97.31 93 TRP A C 1
ATOM 747 O O . TRP A 1 93 ? -0.121 -8.650 -12.124 1.00 97.31 93 TRP A O 1
ATOM 757 N N . GLN A 1 94 ? -1.047 -7.992 -10.185 1.00 96.94 94 GLN A N 1
ATOM 758 C CA . GLN A 1 94 ? -2.342 -8.645 -10.411 1.00 96.94 94 GLN A CA 1
ATOM 759 C C . GLN A 1 94 ? -3.059 -8.055 -11.627 1.00 96.94 94 GLN A C 1
ATOM 761 O O . GLN A 1 94 ? -3.441 -8.822 -12.506 1.00 96.94 94 GLN A O 1
ATOM 766 N N . TYR A 1 95 ? -3.147 -6.723 -11.735 1.00 95.62 95 TYR A N 1
ATOM 767 C CA . TYR A 1 95 ? -3.715 -6.075 -12.920 1.00 95.62 95 TYR A CA 1
ATOM 768 C C . TYR A 1 95 ? -2.986 -6.500 -14.194 1.00 95.62 95 TYR A C 1
ATOM 770 O O . TYR A 1 95 ? -3.628 -6.892 -15.157 1.00 95.62 95 TYR A O 1
ATOM 778 N N . TRP A 1 96 ? -1.651 -6.532 -14.185 1.00 94.31 96 TRP A N 1
ATOM 779 C CA . TRP A 1 96 ? -0.886 -6.989 -15.348 1.00 94.31 96 TRP A CA 1
ATOM 780 C C . TRP A 1 96 ? -1.086 -8.477 -15.695 1.00 94.31 96 TRP A C 1
ATOM 782 O O . TRP A 1 96 ? -0.879 -8.880 -16.839 1.00 94.31 96 TRP A O 1
ATOM 792 N N . GLN A 1 97 ? -1.424 -9.333 -14.728 1.00 94.38 97 GLN A N 1
ATOM 793 C CA . GLN A 1 97 ? -1.600 -10.772 -14.969 1.00 94.38 97 GLN A CA 1
ATOM 794 C C . GLN A 1 97 ? -3.028 -11.222 -15.218 1.00 94.38 97 GLN A C 1
ATOM 796 O O . GLN A 1 97 ? -3.218 -12.243 -15.881 1.00 94.38 97 GLN A O 1
ATOM 801 N N . PHE A 1 98 ? -4.000 -10.519 -14.655 1.00 93.62 98 PHE A N 1
ATOM 802 C CA . PHE A 1 98 ? -5.378 -10.985 -14.575 1.00 93.62 98 PHE A CA 1
ATOM 803 C C . PHE A 1 98 ? -6.391 -9.918 -14.997 1.00 93.62 98 PHE A C 1
ATOM 805 O O . PHE A 1 98 ? -7.580 -10.216 -14.998 1.00 93.62 98 PHE A O 1
ATOM 812 N N . ASP A 1 99 ? -5.946 -8.697 -15.323 1.00 90.94 99 ASP A N 1
ATOM 813 C CA . ASP A 1 99 ? -6.792 -7.521 -15.587 1.00 90.94 99 ASP A CA 1
ATOM 814 C C . ASP A 1 99 ? -7.730 -7.150 -14.416 1.00 90.94 99 ASP A C 1
ATOM 816 O O . ASP A 1 99 ? -8.633 -6.322 -14.544 1.00 90.94 99 ASP A O 1
ATOM 820 N N . GLU A 1 100 ? -7.490 -7.723 -13.234 1.00 91.94 100 GLU A N 1
ATOM 821 C CA . GLU A 1 100 ? -8.211 -7.462 -11.992 1.00 91.94 100 GLU A CA 1
ATOM 822 C C . GLU A 1 100 ? -7.267 -7.563 -10.788 1.00 91.94 100 GLU A C 1
ATOM 824 O O . GLU A 1 100 ? -6.249 -8.256 -10.833 1.00 91.94 100 GLU A O 1
ATOM 829 N N . ALA A 1 101 ? -7.606 -6.871 -9.699 1.00 92.81 101 ALA A N 1
ATOM 830 C CA . ALA A 1 101 ? -6.849 -6.910 -8.455 1.00 92.81 101 ALA A CA 1
ATOM 831 C C . ALA A 1 101 ? -7.785 -6.925 -7.242 1.00 92.81 101 ALA A C 1
ATOM 833 O O . ALA A 1 101 ? -8.712 -6.120 -7.131 1.00 92.81 101 ALA A O 1
ATOM 834 N N . ASP A 1 102 ? -7.511 -7.832 -6.312 1.00 91.38 102 ASP A N 1
ATOM 835 C CA . ASP A 1 102 ? -8.210 -7.960 -5.039 1.00 91.38 102 ASP A CA 1
ATOM 836 C C . ASP A 1 102 ? -7.272 -8.531 -3.962 1.00 91.38 102 ASP A C 1
ATOM 838 O O . ASP A 1 102 ? -6.092 -8.785 -4.208 1.00 91.38 102 ASP A O 1
ATOM 842 N N . HIS A 1 103 ? -7.791 -8.739 -2.751 1.00 91.00 103 HIS A N 1
ATOM 843 C CA . HIS A 1 103 ? -7.061 -9.379 -1.647 1.00 91.00 103 HIS A CA 1
ATOM 844 C C . HIS A 1 103 ? -7.330 -10.889 -1.544 1.00 91.00 103 HIS A C 1
ATOM 846 O O . HIS A 1 103 ? -7.232 -11.463 -0.461 1.00 91.00 103 HIS A O 1
ATOM 852 N N . GLY A 1 104 ? -7.714 -11.527 -2.650 1.00 90.69 104 GLY A N 1
ATOM 853 C CA . GLY A 1 104 ? -8.014 -12.950 -2.737 1.00 90.69 104 GLY A CA 1
ATOM 854 C C . GLY A 1 104 ? -6.765 -13.834 -2.723 1.00 90.69 104 GLY A C 1
ATOM 855 O O . GLY A 1 104 ? -5.686 -13.453 -2.268 1.00 90.69 104 GLY A O 1
ATOM 856 N N . GLU A 1 105 ? -6.899 -15.054 -3.239 1.00 91.75 105 GLU A N 1
ATOM 857 C CA . GLU A 1 105 ? -5.845 -16.079 -3.189 1.00 91.75 105 GLU A CA 1
ATOM 858 C C . GLU A 1 105 ? -4.534 -15.630 -3.862 1.00 91.75 105 GLU A C 1
ATOM 860 O O . GLU A 1 105 ? -3.437 -15.892 -3.359 1.00 91.75 105 GLU A O 1
ATOM 865 N N . THR A 1 106 ? -4.636 -14.898 -4.974 1.00 93.81 106 THR A N 1
ATOM 866 C CA . THR A 1 106 ? -3.473 -14.406 -5.727 1.00 93.81 106 THR A CA 1
ATOM 867 C C . THR A 1 106 ? -2.696 -13.321 -4.981 1.00 93.81 106 THR A C 1
ATOM 869 O O . THR A 1 106 ? -1.491 -13.200 -5.205 1.00 93.81 106 THR A O 1
ATOM 872 N N . PHE A 1 107 ? -3.340 -12.592 -4.064 1.00 94.81 107 PHE A N 1
ATOM 873 C CA . PHE A 1 107 ? -2.691 -11.653 -3.149 1.00 94.81 107 PHE A CA 1
ATOM 874 C C . PHE A 1 107 ? -2.144 -12.367 -1.914 1.00 94.81 107 PHE A C 1
ATOM 876 O O . PHE A 1 107 ? -0.994 -12.163 -1.528 1.00 94.81 107 PHE A O 1
ATOM 883 N N . ALA A 1 108 ? -2.958 -13.236 -1.306 1.00 92.19 108 ALA A N 1
ATOM 884 C CA . ALA A 1 108 ? -2.642 -13.934 -0.063 1.00 92.19 108 ALA A CA 1
ATOM 885 C C . ALA A 1 108 ? -1.318 -14.706 -0.139 1.00 92.19 108 ALA A C 1
ATOM 887 O O . ALA A 1 108 ? -0.566 -14.739 0.827 1.00 92.19 108 ALA A O 1
ATOM 888 N N . ARG A 1 109 ? -0.981 -15.263 -1.307 1.00 94.69 109 ARG A N 1
ATOM 889 C CA . ARG A 1 109 ? 0.296 -15.966 -1.520 1.00 94.69 109 ARG A CA 1
ATOM 890 C C . ARG A 1 109 ? 1.543 -15.089 -1.326 1.00 94.69 109 ARG A C 1
ATOM 892 O O . ARG A 1 109 ? 2.638 -15.628 -1.201 1.00 94.69 109 ARG A O 1
ATOM 899 N N . TRP A 1 110 ? 1.394 -13.765 -1.351 1.00 95.75 110 TRP A N 1
ATOM 900 C CA . TRP A 1 110 ? 2.487 -12.800 -1.256 1.00 95.75 110 TRP A CA 1
ATOM 901 C C . TRP A 1 110 ? 2.623 -12.154 0.123 1.00 95.75 110 TRP A C 1
ATOM 903 O O . TRP A 1 110 ? 3.605 -11.447 0.341 1.00 95.75 110 TRP A O 1
ATOM 913 N N . THR A 1 111 ? 1.716 -12.425 1.068 1.00 93.00 111 THR A N 1
ATOM 914 C CA . THR A 1 111 ? 1.770 -11.828 2.413 1.00 93.00 111 THR A CA 1
ATOM 915 C C . THR A 1 111 ? 3.055 -12.189 3.137 1.00 93.00 111 THR A C 1
ATOM 917 O O . THR A 1 111 ? 3.815 -11.303 3.518 1.00 93.00 111 THR A O 1
ATOM 920 N N . ASP A 1 112 ? 3.350 -13.483 3.249 1.00 92.19 112 ASP A N 1
ATOM 921 C CA . ASP A 1 112 ? 4.525 -13.958 3.978 1.00 92.19 112 ASP A CA 1
ATOM 922 C C . ASP A 1 112 ? 5.822 -13.694 3.199 1.00 92.19 112 ASP A C 1
ATOM 924 O O . ASP A 1 112 ? 6.747 -13.132 3.791 1.00 92.19 112 ASP A O 1
ATOM 928 N N . PRO A 1 113 ? 5.918 -13.999 1.881 1.00 95.06 113 PRO A N 1
ATOM 929 C CA . PRO A 1 113 ? 7.138 -13.732 1.119 1.00 95.06 113 PRO A CA 1
ATOM 930 C C . PRO A 1 113 ? 7.531 -12.257 1.095 1.00 95.06 113 PRO A C 1
ATOM 932 O O . PRO A 1 113 ? 8.716 -11.940 1.139 1.00 95.06 113 PRO A O 1
ATOM 935 N N . LEU A 1 114 ? 6.549 -11.353 1.037 1.00 94.31 114 LEU A N 1
ATOM 936 C CA . LEU A 1 114 ? 6.806 -9.918 0.985 1.00 94.31 114 LEU A CA 1
ATOM 937 C C . LEU A 1 114 ? 6.647 -9.236 2.342 1.00 94.31 114 LEU A C 1
ATOM 939 O O . LEU A 1 114 ? 6.852 -8.029 2.406 1.00 94.31 114 LEU A O 1
ATOM 943 N N . GLY A 1 115 ? 6.315 -9.946 3.422 1.00 90.81 115 GLY A N 1
ATOM 944 C CA . GLY A 1 115 ? 6.082 -9.358 4.746 1.00 90.81 115 GLY A CA 1
ATOM 945 C C . GLY A 1 115 ? 5.039 -8.233 4.741 1.00 90.81 115 GLY A C 1
ATOM 946 O O . GLY A 1 115 ? 5.282 -7.173 5.327 1.00 90.81 115 GLY A O 1
ATOM 947 N N . ILE A 1 116 ? 3.927 -8.444 4.032 1.00 89.38 116 ILE A N 1
ATOM 948 C CA . ILE A 1 116 ? 2.806 -7.504 3.892 1.00 89.38 116 ILE A CA 1
ATOM 949 C C . ILE A 1 116 ? 1.516 -8.099 4.455 1.00 89.38 116 ILE A C 1
ATOM 951 O O . ILE A 1 116 ? 1.294 -9.305 4.394 1.00 89.38 116 ILE A O 1
ATOM 955 N N . ASP A 1 117 ? 0.625 -7.236 4.933 1.00 84.62 117 ASP A N 1
ATOM 956 C CA . ASP A 1 117 ? -0.715 -7.630 5.361 1.00 84.62 117 ASP A CA 1
ATOM 957 C C . ASP A 1 117 ? -1.713 -7.573 4.194 1.00 84.62 117 ASP A C 1
ATOM 959 O O . ASP A 1 117 ? -1.623 -6.706 3.318 1.00 84.62 117 ASP A O 1
ATOM 963 N N . GLN A 1 118 ? -2.716 -8.463 4.207 1.00 79.94 118 GLN A N 1
ATOM 964 C CA . GLN A 1 118 ? -3.837 -8.422 3.248 1.00 79.94 118 GLN A CA 1
ATOM 965 C C . GLN A 1 118 ? -4.688 -7.163 3.410 1.00 79.94 118 GLN A C 1
ATOM 967 O O . GLN A 1 118 ? -5.343 -6.713 2.478 1.00 79.94 118 GLN A O 1
ATOM 972 N N . HIS A 1 119 ? -4.709 -6.584 4.605 1.00 68.88 119 HIS A N 1
ATOM 973 C CA . HIS A 1 119 ? -5.407 -5.340 4.861 1.00 68.88 119 HIS A CA 1
ATOM 974 C C . HIS A 1 119 ? -4.370 -4.263 5.128 1.00 68.88 119 HIS A C 1
ATOM 976 O O . HIS A 1 119 ? -3.683 -4.311 6.142 1.00 68.88 119 HIS A O 1
ATOM 982 N N . CYS A 1 120 ? -4.277 -3.287 4.222 1.00 61.44 120 CYS A N 1
ATOM 983 C CA . CYS A 1 120 ? -3.450 -2.107 4.435 1.00 61.44 120 CYS A CA 1
ATOM 984 C C . CYS A 1 120 ? -3.803 -1.473 5.793 1.00 61.44 120 CYS A C 1
ATOM 986 O O . CYS A 1 120 ? -4.964 -1.118 6.050 1.00 61.44 120 CYS A O 1
ATOM 988 N N . GLU A 1 121 ? -2.808 -1.348 6.673 1.00 53.22 121 GLU A N 1
ATOM 989 C CA . GLU A 1 121 ? -2.960 -0.622 7.927 1.00 53.22 121 GLU A CA 1
ATOM 990 C C . GLU A 1 121 ? -3.353 0.829 7.624 1.00 53.22 121 GLU A C 1
ATOM 992 O O . GLU A 1 121 ? -2.724 1.538 6.837 1.00 53.22 121 GLU A O 1
ATOM 997 N N . ARG A 1 122 ? -4.441 1.295 8.239 1.00 56.19 122 ARG A N 1
ATOM 998 C CA . ARG A 1 122 ? -4.898 2.675 8.051 1.00 56.19 122 ARG A CA 1
ATOM 999 C C . ARG A 1 122 ? -3.997 3.619 8.841 1.00 56.19 122 ARG A C 1
ATOM 1001 O O . ARG A 1 122 ? -3.905 3.485 10.055 1.00 56.19 122 ARG A O 1
ATOM 1008 N N . PHE A 1 123 ? -3.413 4.600 8.155 1.00 57.25 123 PHE A N 1
ATOM 1009 C CA . PHE A 1 123 ? -2.401 5.503 8.720 1.00 57.25 123 PHE A CA 1
ATOM 1010 C C . PHE A 1 123 ? -2.932 6.665 9.558 1.00 57.25 123 PHE A C 1
ATOM 1012 O O . PHE A 1 123 ? -2.209 7.255 10.348 1.00 57.25 123 PHE A O 1
ATOM 1019 N N . THR A 1 124 ? -4.209 7.011 9.421 1.00 59.47 124 THR A N 1
ATOM 1020 C CA . THR A 1 124 ? -4.840 7.967 10.334 1.00 59.47 124 THR A CA 1
ATOM 1021 C C . THR A 1 124 ? -5.209 7.239 11.614 1.00 59.47 124 THR A C 1
ATOM 1023 O O . THR A 1 124 ? -5.878 6.217 11.536 1.00 59.47 124 THR A O 1
ATOM 1026 N N . SER A 1 125 ? -4.866 7.780 12.785 1.00 64.06 125 SER A N 1
ATOM 1027 C CA . SER A 1 125 ? -5.387 7.277 14.061 1.00 64.06 125 SER A CA 1
ATOM 1028 C C . SER A 1 125 ? -6.925 7.317 14.088 1.00 64.06 125 SER A C 1
ATOM 1030 O O . SER A 1 125 ? -7.535 8.254 13.560 1.00 64.06 125 SER A O 1
ATOM 1032 N N . PRO A 1 126 ? -7.611 6.330 14.698 1.00 75.06 126 PRO A N 1
ATOM 1033 C CA . PRO A 1 126 ? -9.060 6.377 14.836 1.00 75.06 126 PRO A CA 1
ATOM 1034 C C . PRO A 1 126 ? -9.514 7.691 15.473 1.00 75.06 126 PRO A C 1
ATOM 1036 O O . PRO A 1 126 ? -9.093 8.032 16.573 1.00 75.06 126 PRO A O 1
ATOM 1039 N N . LYS A 1 127 ? -10.399 8.433 14.799 1.00 80.94 127 LYS A N 1
ATOM 1040 C CA . LYS A 1 127 ? -11.001 9.655 15.368 1.00 80.94 127 LYS A CA 1
ATOM 1041 C C . LYS A 1 127 ? -11.952 9.337 16.527 1.00 80.94 127 LYS A C 1
ATOM 1043 O O . LYS A 1 127 ? -12.215 10.189 17.368 1.00 80.94 127 LYS A O 1
ATOM 1048 N N . TRP A 1 128 ? -12.467 8.111 16.553 1.00 85.88 128 TRP A N 1
ATOM 1049 C CA . TRP A 1 128 ? -13.414 7.599 17.530 1.00 85.88 128 TRP A CA 1
ATOM 1050 C C . TRP A 1 128 ? -13.017 6.184 17.946 1.00 85.88 128 TRP A C 1
ATOM 1052 O O . TRP A 1 128 ? -12.472 5.424 17.147 1.00 85.88 128 TRP A O 1
ATOM 1062 N N . TRP A 1 129 ? -13.362 5.796 19.162 1.00 92.44 129 TRP A N 1
ATOM 1063 C CA . TRP A 1 129 ? -13.175 4.456 19.701 1.00 92.44 129 TRP A CA 1
ATOM 1064 C C . TRP A 1 129 ? -14.495 3.966 20.273 1.00 92.44 129 TRP A C 1
ATOM 1066 O O . TRP A 1 129 ? -15.130 4.678 21.046 1.00 92.44 129 TRP A O 1
ATOM 1076 N N . LEU A 1 130 ? -14.902 2.755 19.901 1.00 91.88 130 LEU A N 1
ATOM 1077 C CA . LEU A 1 130 ? -15.917 2.019 20.648 1.00 91.88 130 LEU A CA 1
ATOM 1078 C C . LEU A 1 130 ? -15.196 1.245 21.740 1.00 91.88 130 LEU A C 1
ATOM 1080 O O . LEU A 1 130 ? -14.292 0.469 21.438 1.00 91.88 130 LEU A O 1
ATOM 1084 N N . VAL A 1 131 ? -15.576 1.475 22.986 1.00 94.56 131 VAL A N 1
ATOM 1085 C CA . VAL A 1 131 ? -15.002 0.804 24.148 1.00 94.56 131 VAL A CA 1
ATOM 1086 C C . VAL A 1 131 ? -16.114 0.015 24.814 1.00 94.56 131 VAL A C 1
ATOM 1088 O O . VAL A 1 131 ? -17.136 0.595 25.184 1.00 94.56 131 VAL A O 1
ATOM 1091 N N . CYS A 1 132 ? -15.946 -1.297 24.953 1.00 95.50 132 CYS A N 1
ATOM 1092 C CA . CYS A 1 132 ? -16.871 -2.083 25.758 1.00 95.50 132 CYS A CA 1
ATOM 1093 C C . CYS A 1 132 ? -16.722 -1.690 27.229 1.00 95.50 132 CYS A C 1
ATOM 1095 O O . CYS A 1 132 ? -15.606 -1.624 27.745 1.00 95.50 132 CYS A O 1
ATOM 1097 N N . VAL A 1 133 ? -17.841 -1.423 27.900 1.00 93.75 133 VAL A N 1
ATOM 1098 C CA . VAL A 1 133 ? -17.832 -1.056 29.323 1.00 93.75 133 VAL A CA 1
ATOM 1099 C C . VAL A 1 133 ? -17.532 -2.245 30.236 1.00 93.75 133 VAL A C 1
ATOM 1101 O O . VAL A 1 133 ? -17.013 -2.034 31.326 1.00 93.75 133 VAL A O 1
ATOM 1104 N N . ASP A 1 134 ? -17.798 -3.467 29.768 1.00 93.94 134 ASP A N 1
ATOM 1105 C CA . ASP A 1 134 ? -17.685 -4.682 30.577 1.00 93.94 134 ASP A CA 1
ATOM 1106 C C . ASP A 1 134 ? -16.312 -5.352 30.431 1.00 93.94 134 ASP A C 1
ATOM 1108 O O . ASP A 1 134 ? -15.663 -5.651 31.429 1.00 93.94 134 ASP A O 1
ATOM 1112 N N . CYS A 1 135 ? -15.828 -5.559 29.198 1.00 93.50 135 CYS A N 1
ATOM 1113 C CA . CYS A 1 135 ? -14.533 -6.214 28.953 1.00 93.50 135 CYS A CA 1
ATOM 1114 C C . CYS A 1 135 ? -13.397 -5.250 28.578 1.00 93.50 135 CYS A C 1
ATOM 1116 O O . CYS A 1 135 ? -12.251 -5.670 28.435 1.00 93.50 135 CYS A O 1
ATOM 1118 N N . GLY A 1 136 ? -13.686 -3.958 28.386 1.00 89.88 136 GLY A N 1
ATOM 1119 C CA . GLY A 1 136 ? -12.674 -2.951 28.049 1.00 89.88 136 GLY A CA 1
ATOM 1120 C C . GLY A 1 136 ? -12.135 -3.017 26.615 1.00 89.88 136 GLY A C 1
ATOM 1121 O O . GLY A 1 136 ? -11.277 -2.207 26.260 1.00 89.88 136 GLY A O 1
ATOM 1122 N N . GLN A 1 137 ? -12.629 -3.932 25.773 1.00 89.31 137 GLN A N 1
ATOM 1123 C CA . GLN A 1 137 ? -12.190 -4.056 24.382 1.00 89.31 137 GLN A CA 1
ATOM 1124 C C . GLN A 1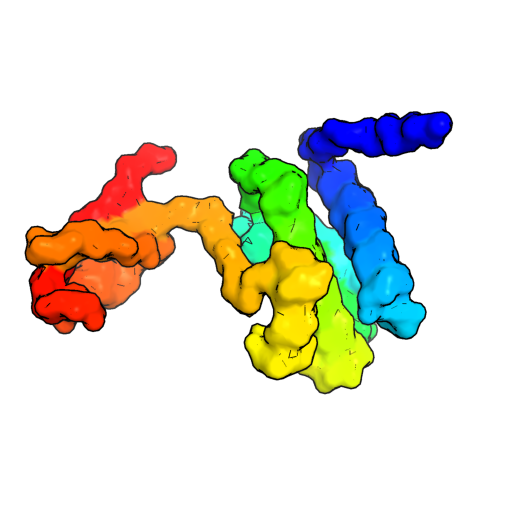 137 ? -12.388 -2.740 23.620 1.00 89.31 137 GLN A C 1
ATOM 1126 O O . GLN A 1 137 ? -13.450 -2.117 23.696 1.00 89.31 137 GLN A O 1
ATOM 1131 N N . ARG A 1 138 ? -11.364 -2.331 22.860 1.00 91.19 138 ARG A N 1
ATOM 1132 C CA . ARG A 1 138 ? -11.354 -1.087 22.080 1.00 91.19 138 ARG A CA 1
ATOM 1133 C C . ARG A 1 138 ? -11.382 -1.378 20.585 1.00 91.19 138 ARG A C 1
ATOM 1135 O O . ARG A 1 138 ? -10.545 -2.117 20.079 1.00 91.19 138 ARG A O 1
ATOM 1142 N N . ILE A 1 139 ? -12.301 -0.736 19.869 1.00 85.38 139 ILE A N 1
ATOM 1143 C CA . ILE A 1 139 ? -12.451 -0.851 18.415 1.00 85.38 139 ILE A CA 1
ATOM 1144 C C . ILE A 1 139 ? -12.335 0.541 17.794 1.00 85.38 139 ILE A C 1
ATOM 1146 O O . ILE A 1 139 ? -13.189 1.408 18.007 1.00 85.38 139 ILE A O 1
ATOM 1150 N N . GLY A 1 140 ? -11.291 0.754 16.995 1.00 85.00 140 GLY A N 1
ATOM 1151 C CA . GLY A 1 140 ? -11.050 2.016 16.300 1.00 85.00 140 GLY A CA 1
ATOM 1152 C C . GLY A 1 140 ? -12.090 2.304 15.211 1.00 85.00 140 GLY A C 1
ATOM 1153 O O . GLY A 1 140 ? -12.419 1.456 14.378 1.00 85.00 140 GLY A O 1
ATOM 1154 N N . ARG A 1 141 ? -12.614 3.531 15.187 1.00 82.88 141 ARG A N 1
ATOM 1155 C CA . ARG A 1 141 ? -13.551 4.049 14.185 1.00 82.88 141 ARG A CA 1
ATOM 1156 C C . ARG A 1 141 ? -13.061 5.391 13.631 1.00 82.88 141 ARG A C 1
ATOM 1158 O O . ARG A 1 141 ? -12.964 6.400 14.314 1.00 82.88 141 ARG A O 1
ATOM 1165 N N . TYR A 1 142 ? -12.811 5.425 12.329 1.00 74.12 142 TYR A N 1
ATOM 1166 C CA . TYR A 1 142 ? -12.229 6.589 11.641 1.00 74.12 142 TYR A CA 1
ATOM 1167 C C . TYR A 1 142 ? -13.260 7.634 11.200 1.00 74.12 142 TYR A C 1
ATOM 1169 O O . TYR A 1 142 ? -12.930 8.778 10.900 1.00 74.12 142 TYR A O 1
ATOM 1177 N N . ARG A 1 143 ? -14.536 7.243 11.161 1.00 70.44 143 ARG A N 1
ATOM 1178 C CA . ARG A 1 143 ? -15.673 8.115 10.863 1.00 70.44 143 ARG A CA 1
ATOM 1179 C C . ARG A 1 143 ? -16.715 7.965 11.954 1.00 70.44 143 ARG A C 1
ATOM 1181 O O . ARG A 1 143 ? -16.822 6.903 12.565 1.00 70.44 143 ARG A O 1
ATOM 1188 N N . ARG A 1 144 ? -17.550 8.989 12.110 1.00 84.06 144 ARG A N 1
ATOM 1189 C CA . ARG A 1 144 ? -18.724 8.952 12.986 1.00 84.06 144 ARG A CA 1
ATOM 1190 C C . ARG A 1 144 ? -19.831 8.090 12.353 1.00 84.06 144 ARG A C 1
ATOM 1192 O O . ARG A 1 144 ? -20.813 8.626 11.834 1.00 84.06 144 ARG A O 1
ATOM 1199 N N . SER A 1 145 ? -19.601 6.773 12.284 1.00 84.06 145 SER A N 1
ATOM 1200 C CA . SER A 1 145 ? -20.506 5.756 11.721 1.00 84.06 145 SER A CA 1
ATOM 1201 C C . SER A 1 145 ? -21.813 5.649 12.516 1.00 84.06 145 SER A C 1
ATOM 1203 O O . SER A 1 145 ? -21.931 6.258 13.573 1.00 84.06 145 SER A O 1
ATOM 1205 N N . LYS A 1 146 ? -22.792 4.867 12.032 1.00 85.69 146 LYS A N 1
ATOM 1206 C CA . LYS A 1 146 ? -24.059 4.635 12.753 1.00 85.69 146 LYS A CA 1
ATOM 1207 C C . LYS A 1 146 ? -23.819 4.137 14.183 1.00 85.69 146 LYS A C 1
ATOM 1209 O O . LYS A 1 146 ? -24.285 4.782 15.108 1.00 85.69 146 LYS A O 1
ATOM 1214 N N . THR A 1 147 ? -22.981 3.116 14.352 1.00 86.81 147 THR A N 1
ATOM 1215 C CA . THR A 1 147 ? -22.574 2.596 15.669 1.00 86.81 147 THR A CA 1
ATOM 1216 C C . THR A 1 147 ? -21.874 3.636 16.547 1.00 86.81 147 THR A C 1
ATOM 1218 O O . THR A 1 147 ? -22.037 3.635 17.753 1.00 86.81 147 THR A O 1
ATOM 1221 N N . VAL A 1 148 ? -21.103 4.569 15.977 1.00 89.25 148 VAL A N 1
ATOM 1222 C CA . VAL A 1 148 ? -20.495 5.663 16.766 1.00 89.25 148 VAL A CA 1
ATOM 1223 C C . VAL A 1 148 ? -21.528 6.730 17.145 1.00 89.25 148 VAL A C 1
ATOM 1225 O O . VAL A 1 148 ? -21.371 7.413 18.151 1.00 89.25 148 VAL A O 1
ATOM 1228 N N . ARG A 1 149 ? -22.564 6.936 16.326 1.00 88.06 149 ARG A N 1
ATOM 1229 C CA . ARG A 1 149 ? -23.637 7.898 16.623 1.00 88.06 149 ARG A CA 1
ATOM 1230 C C . ARG A 1 149 ? -24.613 7.351 17.657 1.00 88.06 149 ARG A C 1
ATOM 1232 O O . ARG A 1 149 ? -25.065 8.133 18.481 1.00 88.06 149 ARG A O 1
ATOM 1239 N N . ASN A 1 150 ? -24.891 6.052 17.591 1.00 89.75 150 ASN A N 1
ATOM 1240 C CA . ASN A 1 150 ? -25.908 5.381 18.388 1.00 89.75 150 ASN A CA 1
ATOM 1241 C C . ASN A 1 150 ? -25.347 4.075 19.007 1.00 89.75 150 ASN A C 1
ATOM 1243 O O . ASN A 1 150 ? -25.832 2.989 18.665 1.00 89.75 150 ASN A O 1
ATOM 1247 N N . PRO A 1 151 ? -24.280 4.141 19.829 1.00 89.81 151 PRO A N 1
ATOM 1248 C CA . PRO A 1 151 ? -23.587 2.959 20.357 1.00 89.81 151 PRO A CA 1
ATOM 1249 C C . PRO A 1 151 ? -24.469 2.057 21.226 1.00 89.81 151 PRO A C 1
ATOM 1251 O O . PRO A 1 151 ? -24.182 0.874 21.345 1.00 89.81 151 PRO A O 1
ATOM 1254 N N . GLU A 1 152 ? -25.556 2.585 21.784 1.00 89.25 152 GLU A N 1
ATOM 1255 C CA . GLU A 1 152 ? -26.549 1.851 22.571 1.00 89.25 152 GLU A CA 1
ATOM 1256 C C . GLU A 1 152 ? -27.362 0.824 21.767 1.00 89.25 152 GLU A C 1
ATOM 1258 O O . GLU A 1 152 ? -28.009 -0.035 22.359 1.00 89.25 152 GLU A O 1
ATOM 1263 N N . ASN A 1 153 ? -27.339 0.901 20.431 1.00 92.38 153 ASN A N 1
ATOM 1264 C CA . ASN A 1 153 ? -28.024 -0.062 19.559 1.00 92.38 153 ASN A CA 1
ATOM 1265 C C . ASN A 1 153 ? -27.126 -1.226 19.119 1.00 92.38 153 ASN A C 1
ATOM 1267 O O . ASN A 1 153 ? -27.576 -2.091 18.371 1.00 92.38 153 ASN A O 1
ATOM 1271 N N . ASP A 1 154 ? -25.864 -1.228 19.539 1.00 90.94 154 ASP A N 1
ATOM 1272 C CA . ASP A 1 154 ? -24.876 -2.242 19.197 1.00 90.94 154 ASP A CA 1
ATOM 1273 C C . ASP A 1 154 ? -24.270 -2.827 20.485 1.00 90.94 154 ASP A C 1
ATOM 1275 O O . ASP A 1 154 ? -24.243 -2.192 21.539 1.00 90.94 154 ASP A O 1
ATOM 1279 N N . GLN A 1 155 ? -23.760 -4.054 20.396 1.00 92.88 155 GLN A N 1
ATOM 1280 C CA . GLN A 1 155 ? -23.139 -4.768 21.513 1.00 92.88 155 GLN A CA 1
ATOM 1281 C C . GLN A 1 155 ? -21.700 -5.148 21.174 1.00 92.88 155 GLN A C 1
ATOM 1283 O O . GLN A 1 155 ? -21.318 -5.271 20.006 1.00 92.88 155 GLN A O 1
ATOM 1288 N N . CYS A 1 156 ? -20.881 -5.327 22.207 1.00 90.56 156 CYS A N 1
ATOM 1289 C CA . CYS A 1 156 ? -19.539 -5.865 22.057 1.00 90.56 156 CYS A CA 1
ATOM 1290 C C . CYS A 1 156 ? -19.604 -7.256 21.417 1.00 90.56 156 CYS A C 1
ATOM 1292 O O . CYS A 1 156 ? -20.294 -8.142 21.913 1.00 90.56 156 CYS A O 1
ATOM 1294 N N . SER A 1 157 ? -18.859 -7.454 20.331 1.00 86.88 157 SER A N 1
ATOM 1295 C CA . SER A 1 157 ? -18.823 -8.731 19.614 1.00 86.88 157 SER A CA 1
ATOM 1296 C C . SER A 1 157 ? -18.153 -9.861 20.398 1.00 86.88 157 SER A C 1
ATOM 1298 O O . SER A 1 157 ? -18.321 -11.015 20.031 1.00 86.88 157 SER A O 1
ATOM 1300 N N . ASP A 1 158 ? -17.377 -9.531 21.432 1.00 88.50 158 ASP A N 1
ATOM 1301 C CA . ASP A 1 158 ? -16.653 -10.500 22.257 1.00 88.50 158 ASP A CA 1
ATOM 1302 C C . ASP A 1 158 ? -17.479 -10.956 23.471 1.00 88.50 158 ASP A C 1
ATOM 1304 O O . ASP A 1 158 ? -17.660 -12.151 23.685 1.00 88.50 158 ASP A O 1
ATOM 1308 N N . CYS A 1 159 ? -18.049 -10.017 24.239 1.00 92.56 159 CYS A N 1
ATOM 1309 C CA . CYS A 1 159 ? -18.757 -10.335 25.487 1.00 92.56 159 CYS A CA 1
ATOM 1310 C C . CYS A 1 159 ? -20.254 -9.974 25.512 1.00 92.56 159 CYS A C 1
ATOM 1312 O O . CYS A 1 159 ? -20.920 -10.224 26.513 1.00 92.56 159 CYS A O 1
ATOM 1314 N N . GLY A 1 160 ? -20.795 -9.353 24.459 1.00 92.81 160 GLY A N 1
ATOM 1315 C CA . GLY A 1 160 ? -22.185 -8.871 24.414 1.00 92.81 160 GLY A CA 1
ATOM 1316 C C . GLY A 1 160 ? -22.457 -7.603 25.236 1.00 92.81 160 GLY A C 1
ATOM 1317 O O . GLY A 1 160 ? -23.584 -7.111 25.253 1.00 92.81 160 GLY A O 1
ATOM 1318 N N . GLY A 1 161 ? -21.437 -7.061 25.903 1.00 92.75 161 GLY A N 1
ATOM 1319 C CA . GLY A 1 161 ? -21.539 -5.884 26.761 1.00 92.75 161 GLY A CA 1
ATOM 1320 C C . GLY A 1 161 ? -21.822 -4.575 26.025 1.00 92.75 161 GLY A C 1
ATOM 1321 O O . GLY A 1 161 ? -21.588 -4.450 24.818 1.00 92.75 161 GLY A O 1
ATOM 1322 N N . ASN A 1 162 ? -22.279 -3.564 26.766 1.00 93.94 162 ASN A N 1
ATOM 1323 C CA . ASN A 1 162 ? -22.617 -2.256 26.195 1.00 93.94 162 ASN A CA 1
ATOM 1324 C C . ASN A 1 162 ? -21.373 -1.520 25.671 1.00 93.94 162 ASN A C 1
ATOM 1326 O O . ASN A 1 162 ? -20.272 -1.627 26.221 1.00 93.94 162 ASN A O 1
ATOM 1330 N N . LEU A 1 163 ? -21.554 -0.728 24.613 1.00 94.88 163 LEU A N 1
ATOM 1331 C CA . LEU A 1 163 ? -20.490 0.071 24.011 1.00 94.88 163 LEU A CA 1
ATOM 1332 C C . LEU A 1 163 ? -20.615 1.543 24.418 1.00 94.88 163 LEU A C 1
ATOM 1334 O O . LEU A 1 163 ? -21.698 2.123 24.399 1.00 94.88 163 LEU A O 1
ATOM 1338 N N . ARG A 1 164 ? -19.483 2.177 24.731 1.00 94.94 164 ARG A N 1
ATOM 1339 C CA . ARG A 1 164 ? -19.363 3.637 24.849 1.00 94.94 164 ARG A CA 1
ATOM 1340 C C . ARG A 1 164 ? -18.421 4.185 23.787 1.00 94.94 164 ARG A C 1
ATOM 1342 O O . ARG A 1 164 ? -17.554 3.473 23.288 1.00 94.94 164 ARG A O 1
ATOM 1349 N N . VAL A 1 165 ? -18.579 5.463 23.460 1.00 95.12 165 VAL A N 1
ATOM 1350 C CA . VAL A 1 165 ? -17.756 6.146 22.457 1.00 95.12 165 VAL A CA 1
ATOM 1351 C C . VAL A 1 165 ? -16.764 7.076 23.142 1.00 95.12 165 VAL A C 1
ATOM 1353 O O . VAL A 1 165 ? -17.149 7.901 23.965 1.00 95.12 165 VAL A O 1
ATOM 1356 N N . GLU A 1 166 ? -15.498 6.986 22.753 1.00 94.31 166 GLU A N 1
ATOM 1357 C CA . GLU A 1 166 ? -14.481 7.997 23.046 1.00 94.31 166 GLU A CA 1
ATOM 1358 C C . GLU A 1 166 ? -14.057 8.677 21.745 1.00 94.31 166 GLU A C 1
ATOM 1360 O O . GLU A 1 166 ? -13.817 8.003 20.744 1.00 94.31 166 GLU A O 1
ATOM 1365 N N . ALA A 1 167 ? -13.953 10.003 21.739 1.00 88.00 167 ALA A N 1
ATOM 1366 C CA . ALA A 1 167 ? -13.236 10.710 20.683 1.00 88.00 167 ALA A CA 1
ATOM 1367 C C . ALA A 1 167 ? -11.743 10.705 21.020 1.00 88.00 167 ALA A C 1
ATOM 1369 O O . ALA A 1 167 ? -11.381 10.832 22.191 1.00 88.00 167 ALA A O 1
ATOM 1370 N N . SER A 1 168 ? -10.879 10.584 20.014 1.00 78.44 168 SER A N 1
ATOM 1371 C CA . SER A 1 168 ? -9.462 10.878 20.235 1.00 78.44 168 SER A CA 1
ATOM 1372 C C . SER A 1 168 ? -9.324 12.353 20.636 1.00 78.44 168 SER A C 1
ATOM 1374 O O . SER A 1 168 ? -10.038 13.186 20.061 1.00 78.44 168 SER A O 1
ATOM 1376 N N . PRO A 1 169 ? -8.475 12.695 21.629 1.00 59.19 169 PRO A N 1
ATOM 1377 C CA . PRO A 1 169 ? -8.182 14.089 21.948 1.00 59.19 169 PRO A CA 1
ATOM 1378 C C . PRO A 1 169 ? -7.781 14.792 20.652 1.00 59.19 169 PRO A C 1
ATOM 1380 O O . PRO A 1 169 ? -7.009 14.225 19.881 1.00 59.19 169 PRO A O 1
ATOM 1383 N N . GLY A 1 170 ? -8.387 15.946 20.370 1.00 52.78 170 GLY A N 1
ATOM 1384 C CA . GLY A 1 170 ? -8.226 16.621 19.083 1.00 52.78 170 GLY A CA 1
ATOM 1385 C C . GLY A 1 170 ? -6.751 16.780 18.713 1.00 52.78 170 GLY A C 1
ATOM 1386 O O . GLY A 1 170 ? -5.976 17.273 19.530 1.00 52.78 170 GLY A O 1
ATOM 1387 N N . GLN A 1 171 ? -6.393 16.329 17.505 1.00 42.69 171 GLN A N 1
ATOM 1388 C CA . GLN A 1 171 ? -5.254 16.884 16.770 1.00 42.69 171 GLN A CA 1
ATOM 1389 C C . GLN A 1 171 ? -5.520 18.361 16.481 1.00 42.69 171 GLN A C 1
ATOM 1391 O O . GLN A 1 171 ? -6.692 18.682 16.160 1.00 42.69 171 GLN A O 1
#

pLDDT: mean 86.26, std 14.17, range [34.5, 98.0]

Foldseek 3Di:
DDPPPDPPFDPDPVSVQVVLLVLLVVVCVVPVVPQPSVQEAEEEDQPPQWAQWAWDADPVVRGIYIYGYPVLCVQPPDVLSSLVSQLNSLQSSCCVPPVGGALDPSVVVCCVVSVHDSDGDTSDFQQKWKAFPPPRDIDGHNDCDPCNVCVQVDADPPPRGGIDMDGDDDD

Secondary structure (DSSP, 8-state):
-----------SHHHHHHHHHHHHHHHHHHH-TTS-GGG-EEEEESS--S-SEEEEEETTTTEEEEEEEHHHHHHHHHHHHHHHHHHHHHHHHHHHHHS---SSHHHHTTHHHHT--SSPPPSSPPSEEEEETTT--EEEESS--HHHH-GGG-B-TTT-PBEEEEEPPP-